Protein AF-A0A8H3EYK4-F1 (afdb_monomer_lite)

Structure (mmCIF, N/CA/C/O backbone):
data_AF-A0A8H3EYK4-F1
#
_entry.id   AF-A0A8H3EYK4-F1
#
loop_
_atom_site.group_PDB
_atom_site.id
_atom_site.type_symbol
_atom_site.label_atom_id
_atom_site.label_alt_id
_atom_site.label_comp_id
_atom_site.label_asym_id
_atom_site.label_entity_id
_atom_site.label_seq_id
_atom_site.pdbx_PDB_ins_code
_atom_site.Cartn_x
_atom_site.Cartn_y
_atom_site.Cartn_z
_atom_site.occupancy
_atom_site.B_iso_or_equiv
_atom_site.auth_seq_id
_atom_site.auth_comp_id
_atom_site.auth_asym_id
_atom_site.auth_atom_id
_atom_site.pdbx_PDB_model_num
ATOM 1 N N . MET A 1 1 ? 27.428 42.844 -18.319 1.00 40.69 1 MET A N 1
ATOM 2 C CA . MET A 1 1 ? 26.774 41.704 -18.998 1.00 40.69 1 MET A CA 1
ATOM 3 C C . MET A 1 1 ? 26.625 40.584 -17.984 1.00 40.69 1 MET A C 1
ATOM 5 O O . MET A 1 1 ? 27.613 39.945 -17.657 1.00 40.69 1 MET A O 1
ATOM 9 N N . ALA A 1 2 ? 25.437 40.435 -17.400 1.00 37.44 2 ALA A N 1
ATOM 10 C CA . ALA A 1 2 ? 25.149 39.375 -16.440 1.00 37.44 2 ALA A CA 1
ATOM 11 C C . ALA A 1 2 ? 24.768 38.103 -17.213 1.00 37.44 2 ALA A C 1
ATOM 13 O O . ALA A 1 2 ? 23.734 38.077 -17.880 1.00 37.44 2 ALA A O 1
ATOM 14 N N . SER A 1 3 ? 25.616 37.074 -17.151 1.00 42.72 3 SER A N 1
ATOM 15 C CA . SER A 1 3 ? 25.258 35.723 -17.587 1.00 42.72 3 SER A CA 1
ATOM 16 C C . SER A 1 3 ? 24.083 35.247 -16.743 1.00 42.72 3 SER A C 1
ATOM 18 O O . SER A 1 3 ? 24.221 35.029 -15.542 1.00 42.72 3 SER A O 1
ATOM 20 N N . SER A 1 4 ? 22.914 35.124 -17.365 1.00 50.38 4 SER A N 1
ATOM 21 C CA . SER A 1 4 ? 21.753 34.499 -16.741 1.00 50.38 4 SER A CA 1
ATOM 22 C C . SER A 1 4 ? 22.033 33.005 -16.632 1.00 50.38 4 SER A C 1
ATOM 24 O O . SER A 1 4 ? 21.940 32.277 -17.619 1.00 50.38 4 SER A O 1
ATOM 26 N N . THR A 1 5 ? 22.418 32.551 -15.441 1.00 49.16 5 THR A N 1
ATOM 27 C CA . THR A 1 5 ? 22.490 31.133 -15.085 1.00 49.16 5 THR A CA 1
ATOM 28 C C . THR A 1 5 ? 21.067 30.588 -15.100 1.00 49.16 5 THR A C 1
ATOM 30 O O . THR A 1 5 ? 20.366 30.601 -14.088 1.00 49.16 5 THR A O 1
ATOM 33 N N . ALA A 1 6 ? 20.602 30.177 -16.279 1.00 52.47 6 ALA A N 1
ATOM 34 C CA . ALA A 1 6 ? 19.368 29.430 -16.422 1.00 52.47 6 ALA A CA 1
ATOM 35 C C . ALA A 1 6 ? 19.502 28.196 -15.528 1.00 52.47 6 ALA A C 1
ATOM 37 O O . ALA A 1 6 ? 20.297 27.297 -15.796 1.00 52.47 6 ALA A O 1
ATOM 38 N N . SER A 1 7 ? 18.781 28.198 -14.412 1.00 52.81 7 SER A N 1
ATOM 39 C CA . SER A 1 7 ? 18.672 27.030 -13.552 1.00 52.81 7 SER A CA 1
ATOM 40 C C . SER A 1 7 ? 17.869 26.016 -14.354 1.00 52.81 7 SER A C 1
ATOM 42 O O . SER A 1 7 ? 16.642 26.073 -14.373 1.00 52.81 7 SER A O 1
ATOM 44 N N . ILE A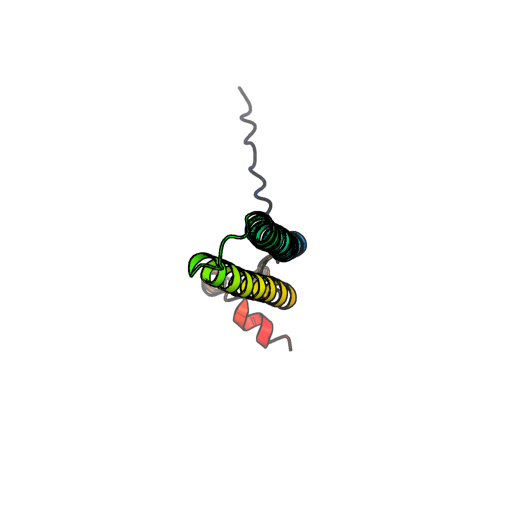 1 8 ? 18.564 25.170 -15.120 1.00 56.22 8 ILE A N 1
ATOM 45 C CA . ILE A 1 8 ? 17.969 24.053 -15.847 1.00 56.22 8 ILE A CA 1
ATOM 46 C C . ILE A 1 8 ? 17.295 23.196 -14.779 1.00 56.22 8 ILE A C 1
ATOM 48 O O . ILE A 1 8 ? 17.965 22.477 -14.036 1.00 56.22 8 ILE A O 1
ATOM 52 N N . PHE A 1 9 ? 15.976 23.334 -14.644 1.00 57.00 9 PHE A N 1
ATOM 53 C CA . PHE A 1 9 ? 15.175 22.488 -13.774 1.00 57.00 9 PHE A CA 1
ATOM 54 C C . PHE A 1 9 ? 15.355 21.049 -14.259 1.00 57.00 9 PHE A C 1
ATOM 56 O O . PHE A 1 9 ? 14.754 20.617 -15.241 1.00 57.00 9 PHE A O 1
ATOM 63 N N . THR A 1 10 ? 16.237 20.312 -13.589 1.00 57.03 10 THR A N 1
ATOM 64 C CA . THR A 1 10 ? 16.368 18.869 -13.758 1.00 57.03 10 THR A CA 1
ATOM 65 C C . THR A 1 10 ? 15.121 18.248 -13.144 1.00 57.03 10 THR A C 1
ATOM 67 O O . THR A 1 10 ? 15.061 17.991 -11.943 1.00 57.03 10 THR A O 1
ATOM 70 N N . PHE A 1 11 ? 14.083 18.064 -13.960 1.00 61.28 11 PHE A N 1
ATOM 71 C CA . PHE A 1 11 ? 12.903 17.306 -13.568 1.00 61.28 11 PHE A CA 1
ATOM 72 C C . PHE A 1 11 ? 13.293 15.831 -13.480 1.00 61.28 11 PHE A C 1
ATOM 74 O O . PHE A 1 11 ? 13.358 15.117 -14.479 1.00 61.28 11 PHE A O 1
ATOM 81 N N . LYS A 1 12 ? 13.616 15.383 -12.264 1.00 65.50 12 LYS A N 1
ATOM 82 C CA . LYS A 1 12 ? 13.845 13.970 -11.976 1.00 65.50 12 LYS A CA 1
ATOM 83 C C . LYS A 1 12 ? 12.488 13.269 -11.949 1.00 65.50 12 LYS A C 1
ATOM 85 O O . LYS A 1 12 ? 11.729 13.430 -10.996 1.00 65.50 12 LYS A O 1
ATOM 90 N N . TYR A 1 13 ? 12.177 12.541 -13.016 1.00 69.94 13 TYR A N 1
ATOM 91 C CA . TYR A 1 13 ? 10.971 11.720 -13.095 1.00 69.94 13 TYR A CA 1
ATOM 92 C C . TYR A 1 13 ? 10.982 10.621 -12.029 1.00 69.94 13 TYR A C 1
ATOM 94 O O . TYR A 1 13 ? 12.045 10.227 -11.538 1.00 69.94 13 TYR A O 1
ATOM 102 N N . VAL A 1 14 ? 9.785 10.157 -11.658 1.00 72.81 14 VAL A N 1
ATOM 103 C CA . VAL A 1 14 ? 9.626 9.108 -10.650 1.00 72.81 14 VAL A CA 1
ATOM 104 C C . VAL A 1 14 ? 10.282 7.826 -11.154 1.00 72.81 14 VAL A C 1
ATOM 106 O O . VAL A 1 14 ? 10.013 7.377 -12.267 1.00 72.81 14 VAL A O 1
ATOM 109 N N . ASP A 1 15 ? 11.172 7.271 -10.340 1.00 79.50 15 ASP A N 1
ATOM 110 C CA . ASP A 1 15 ? 11.833 6.003 -10.635 1.00 79.50 15 ASP A CA 1
ATOM 111 C C . ASP A 1 15 ? 10.986 4.827 -10.129 1.00 79.50 15 ASP A C 1
ATOM 113 O O . ASP A 1 15 ? 10.251 4.955 -9.145 1.00 79.50 15 ASP A O 1
ATOM 117 N N . ALA A 1 16 ? 11.116 3.661 -10.758 1.00 78.50 16 ALA A N 1
ATOM 118 C CA . ALA A 1 16 ? 10.377 2.459 -10.383 1.00 78.50 16 ALA A CA 1
ATOM 119 C C . ALA A 1 16 ? 10.586 2.081 -8.907 1.00 78.50 16 ALA A C 1
ATOM 121 O O . ALA A 1 16 ? 9.634 1.685 -8.228 1.00 78.50 16 ALA A O 1
ATOM 122 N N . ALA A 1 17 ? 11.796 2.277 -8.368 1.00 81.06 17 ALA A N 1
ATOM 123 C CA . ALA A 1 17 ? 12.063 2.037 -6.953 1.00 81.06 17 ALA A CA 1
ATOM 124 C C . ALA A 1 17 ? 11.271 2.995 -6.048 1.00 81.06 17 ALA A C 1
ATOM 126 O O . ALA A 1 17 ? 10.783 2.594 -4.992 1.00 81.06 17 ALA A O 1
ATOM 127 N N . GLN A 1 18 ? 11.092 4.249 -6.473 1.00 82.88 18 GLN A N 1
ATOM 128 C CA . GLN A 1 18 ? 10.302 5.237 -5.735 1.00 82.88 18 GLN A CA 1
ATOM 129 C C . GLN A 1 18 ? 8.808 4.907 -5.783 1.00 82.88 18 GLN A C 1
ATOM 131 O O . GLN A 1 18 ? 8.127 5.023 -4.765 1.00 82.88 18 GLN A O 1
ATOM 136 N N . THR A 1 19 ? 8.303 4.440 -6.928 1.00 82.88 19 THR A N 1
ATOM 137 C CA . THR A 1 19 ? 6.915 3.975 -7.053 1.00 82.88 19 THR A CA 1
ATOM 138 C C . THR A 1 19 ? 6.636 2.807 -6.106 1.00 82.88 19 THR A C 1
ATOM 140 O O . THR A 1 19 ? 5.642 2.838 -5.382 1.00 82.88 19 THR A O 1
ATOM 143 N N . ILE A 1 20 ? 7.536 1.821 -6.035 1.00 84.06 20 ILE A N 1
ATOM 144 C CA . ILE A 1 20 ? 7.406 0.672 -5.123 1.00 84.06 20 ILE A CA 1
ATOM 145 C C . ILE A 1 20 ? 7.523 1.111 -3.654 1.00 84.06 20 ILE A C 1
ATOM 147 O O . ILE A 1 20 ? 6.760 0.646 -2.804 1.00 84.06 20 ILE A O 1
ATOM 151 N N . ALA A 1 21 ? 8.435 2.034 -3.338 1.00 86.19 21 ALA A N 1
ATOM 152 C CA . ALA A 1 21 ? 8.587 2.557 -1.981 1.00 86.19 21 ALA A CA 1
ATOM 153 C C . ALA A 1 21 ? 7.302 3.244 -1.487 1.00 86.19 21 ALA A C 1
ATOM 155 O O . ALA A 1 21 ? 6.850 2.985 -0.375 1.00 86.19 21 ALA A O 1
ATOM 156 N N . ILE A 1 22 ? 6.664 4.066 -2.324 1.00 86.44 22 ILE A N 1
ATOM 157 C CA . ILE A 1 22 ? 5.398 4.729 -1.975 1.00 86.44 22 ILE A CA 1
ATOM 158 C C . ILE A 1 22 ? 4.260 3.706 -1.880 1.00 86.44 22 ILE A C 1
ATOM 160 O O . ILE A 1 22 ? 3.480 3.741 -0.927 1.00 86.44 22 ILE A O 1
ATOM 164 N N . ALA A 1 23 ? 4.195 2.768 -2.831 1.00 86.25 23 ALA A N 1
ATOM 165 C CA . ALA A 1 23 ? 3.168 1.730 -2.878 1.00 86.25 23 ALA A CA 1
ATOM 166 C C . ALA A 1 23 ? 3.186 0.796 -1.660 1.00 86.25 23 ALA A C 1
ATOM 168 O O . ALA A 1 23 ? 2.162 0.202 -1.343 1.00 86.25 23 ALA A O 1
ATOM 169 N N . THR A 1 24 ? 4.324 0.667 -0.973 1.00 88.69 24 THR A N 1
ATOM 170 C CA . THR A 1 24 ? 4.469 -0.162 0.233 1.00 88.69 24 THR A CA 1
ATOM 171 C C . THR A 1 24 ? 4.362 0.655 1.519 1.00 88.69 24 THR A C 1
ATOM 173 O O . THR A 1 24 ? 3.694 0.229 2.461 1.00 88.69 24 THR A O 1
ATOM 176 N N . ALA A 1 25 ? 4.957 1.849 1.563 1.00 91.25 25 ALA A N 1
ATOM 177 C CA . ALA A 1 25 ? 4.958 2.687 2.756 1.00 91.25 25 ALA A CA 1
ATOM 178 C C . ALA A 1 25 ? 3.549 3.157 3.145 1.00 91.25 25 ALA A C 1
ATOM 180 O O . ALA A 1 25 ? 3.195 3.102 4.324 1.00 91.25 25 ALA A O 1
ATOM 181 N N . LEU A 1 26 ? 2.728 3.580 2.172 1.00 89.06 26 LEU A N 1
ATOM 182 C CA . LEU A 1 26 ? 1.377 4.074 2.458 1.00 89.06 26 LEU A CA 1
ATOM 183 C C . LEU A 1 26 ? 0.493 2.995 3.106 1.00 89.06 26 LEU A C 1
ATOM 185 O O . LEU A 1 26 ? -0.040 3.255 4.185 1.00 89.06 26 LEU A O 1
ATOM 189 N N . PRO A 1 27 ? 0.359 1.784 2.525 1.00 90.50 27 PRO A N 1
ATOM 190 C CA . PRO A 1 27 ? -0.443 0.730 3.134 1.00 90.50 27 PRO A CA 1
ATOM 191 C C . PRO A 1 27 ? 0.040 0.341 4.529 1.00 90.50 27 PRO A C 1
ATOM 193 O O . PRO A 1 27 ? -0.792 0.156 5.410 1.00 90.50 27 PRO A O 1
ATOM 196 N N . ILE A 1 28 ? 1.355 0.270 4.771 1.00 91.94 28 ILE A N 1
ATOM 197 C CA . ILE A 1 28 ? 1.900 -0.059 6.100 1.00 91.94 28 ILE A CA 1
ATOM 198 C C . ILE A 1 28 ? 1.448 0.968 7.143 1.00 91.94 28 ILE A C 1
ATOM 200 O O . ILE A 1 28 ? 0.944 0.596 8.206 1.00 91.94 28 ILE A O 1
ATOM 204 N N . VAL A 1 29 ? 1.587 2.259 6.834 1.00 93.44 29 VAL A N 1
ATOM 205 C CA . VAL A 1 29 ? 1.149 3.334 7.734 1.00 93.44 29 VAL A CA 1
ATOM 206 C C . VAL A 1 29 ? -0.361 3.268 7.944 1.00 93.44 29 VAL A C 1
ATOM 208 O O . VAL A 1 29 ? -0.831 3.364 9.077 1.00 93.44 29 VAL A O 1
ATOM 211 N N . SER A 1 30 ? -1.133 3.040 6.885 1.00 90.88 30 SER A N 1
ATOM 212 C CA . SER A 1 30 ? -2.584 2.916 6.989 1.00 90.88 30 SER A CA 1
ATOM 213 C C . SER A 1 30 ? -3.020 1.715 7.830 1.00 90.88 30 SER A C 1
ATOM 215 O O . SER A 1 30 ? -3.935 1.868 8.635 1.00 90.88 30 SER A O 1
ATOM 217 N N . ILE A 1 31 ? -2.349 0.561 7.732 1.00 92.81 31 ILE A N 1
ATOM 218 C CA . ILE A 1 31 ? -2.604 -0.601 8.602 1.00 92.81 31 ILE A CA 1
ATOM 219 C C . ILE A 1 31 ? -2.385 -0.209 10.066 1.00 92.81 31 ILE A C 1
ATOM 221 O O . ILE A 1 31 ? -3.242 -0.483 10.906 1.00 92.81 31 ILE A O 1
ATOM 225 N N . ALA A 1 32 ? -1.276 0.470 10.374 1.00 93.81 32 ALA A N 1
ATOM 226 C CA . ALA A 1 32 ? -0.971 0.907 11.734 1.00 93.81 32 ALA A CA 1
ATOM 227 C C . ALA A 1 32 ? -2.019 1.894 12.278 1.00 93.81 32 ALA A C 1
ATOM 229 O O . ALA A 1 32 ? -2.476 1.749 13.412 1.00 93.81 32 ALA A O 1
ATOM 230 N N . VAL A 1 33 ? -2.447 2.864 11.465 1.00 92.44 33 VAL A N 1
ATOM 231 C CA . VAL A 1 33 ? -3.477 3.847 11.843 1.00 92.44 33 VAL A CA 1
ATOM 232 C C . VAL A 1 33 ? -4.827 3.173 12.087 1.00 92.44 33 VAL A C 1
ATOM 234 O O . VAL A 1 33 ? -5.490 3.471 13.082 1.00 92.44 33 VAL A O 1
ATOM 237 N N . VAL A 1 34 ? -5.231 2.243 11.218 1.00 91.19 34 VAL A N 1
ATOM 238 C CA . VAL A 1 34 ? -6.475 1.484 11.391 1.00 91.19 34 VAL A CA 1
ATOM 239 C C . VAL A 1 34 ? -6.399 0.628 12.654 1.00 91.19 34 VAL A C 1
ATOM 241 O O . VAL A 1 34 ? -7.295 0.713 13.491 1.00 91.19 34 VAL A O 1
ATOM 244 N N . ALA A 1 35 ? -5.308 -0.111 12.868 1.00 89.50 35 ALA A N 1
ATOM 245 C CA . ALA A 1 35 ? -5.110 -0.911 14.077 1.00 89.50 35 ALA A CA 1
ATOM 246 C C . ALA A 1 35 ? -5.169 -0.057 15.355 1.00 89.50 35 ALA A C 1
ATOM 248 O O . ALA A 1 35 ? -5.837 -0.433 16.320 1.00 89.50 35 ALA A O 1
ATOM 249 N N . LEU A 1 36 ? -4.539 1.122 15.348 1.00 90.25 36 LEU A N 1
ATOM 250 C CA . LEU A 1 36 ? -4.595 2.057 16.470 1.00 90.25 36 LEU A CA 1
ATOM 251 C C . LEU A 1 36 ? -6.022 2.558 16.723 1.00 90.25 36 LEU A C 1
ATOM 253 O O . LEU A 1 36 ? -6.424 2.686 17.879 1.00 90.25 36 LEU A O 1
ATOM 257 N N . ARG A 1 37 ? -6.807 2.804 15.668 1.00 87.19 37 ARG A N 1
ATOM 258 C CA . ARG A 1 37 ? -8.214 3.208 15.791 1.00 87.19 37 ARG A CA 1
ATOM 259 C C . ARG A 1 37 ? -9.051 2.118 16.459 1.00 87.19 37 ARG A C 1
ATOM 261 O O . ARG A 1 37 ? -9.780 2.413 17.405 1.00 87.19 37 ARG A O 1
ATOM 268 N N . PHE A 1 38 ? -8.901 0.867 16.022 1.00 86.94 38 PHE A N 1
ATOM 269 C CA . PHE A 1 38 ? -9.576 -0.273 16.649 1.00 86.94 38 PHE A CA 1
ATOM 270 C C . PHE A 1 38 ? -9.135 -0.448 18.106 1.00 86.94 38 PHE A C 1
ATOM 272 O O . PHE A 1 38 ? -9.981 -0.595 18.986 1.00 86.94 38 PHE A O 1
ATOM 279 N N . TYR A 1 39 ? -7.836 -0.333 18.391 1.00 86.50 39 TYR A N 1
ATOM 280 C CA . TYR A 1 39 ? -7.312 -0.395 19.756 1.00 86.50 39 TYR A CA 1
ATOM 281 C C . TYR A 1 39 ? -7.888 0.707 20.657 1.00 86.50 39 TYR A C 1
ATOM 283 O O . TYR A 1 39 ? -8.315 0.435 21.780 1.00 86.50 39 TYR A O 1
ATOM 291 N N . ALA A 1 40 ? -7.949 1.947 20.166 1.00 87.19 40 ALA A N 1
ATOM 292 C CA . ALA A 1 40 ? -8.529 3.065 20.900 1.00 87.19 40 ALA A CA 1
ATOM 293 C C . ALA A 1 40 ? -10.014 2.830 21.210 1.00 87.19 40 ALA A C 1
ATOM 295 O O . ALA A 1 40 ? -10.431 3.062 22.343 1.00 87.19 40 ALA A O 1
ATOM 296 N N . ARG A 1 41 ? -10.795 2.310 20.252 1.00 82.94 41 ARG A N 1
ATOM 297 C CA . ARG A 1 41 ? -1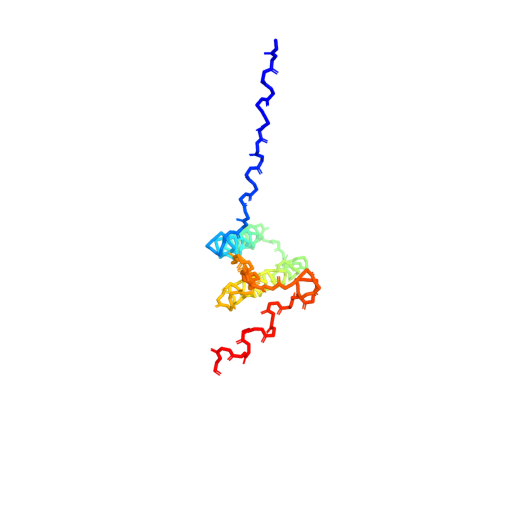2.213 1.987 20.476 1.00 82.94 41 ARG A CA 1
ATOM 298 C C . ARG A 1 41 ? -12.420 0.850 21.470 1.00 82.94 41 ARG A C 1
ATOM 300 O O . ARG A 1 41 ? -13.260 0.989 22.356 1.00 82.94 41 ARG A O 1
ATOM 307 N N . VAL A 1 42 ? -11.621 -0.219 21.388 1.00 84.69 42 VAL A N 1
ATOM 308 C CA . VAL A 1 42 ? -11.638 -1.314 22.376 1.00 84.69 42 VAL A CA 1
ATOM 309 C C . VAL A 1 42 ? -11.331 -0.768 23.769 1.00 84.69 42 VAL A C 1
ATOM 311 O O . VAL A 1 42 ? -12.052 -1.059 24.720 1.00 84.69 42 VAL A O 1
ATOM 314 N N . ARG A 1 43 ? -10.314 0.094 23.893 1.00 87.94 43 ARG A N 1
ATOM 315 C CA . ARG A 1 43 ? -9.947 0.713 25.173 1.00 87.94 43 ARG A CA 1
ATOM 316 C C . ARG A 1 43 ? -11.021 1.665 25.705 1.00 87.94 43 ARG A C 1
ATOM 318 O O . ARG A 1 43 ? -11.209 1.745 26.913 1.00 87.94 43 ARG A O 1
ATOM 325 N N . GLN A 1 44 ? -11.723 2.376 24.825 1.00 88.12 44 GLN A N 1
ATOM 326 C CA . GLN A 1 44 ? -12.831 3.264 25.190 1.00 88.12 44 GLN A CA 1
ATOM 327 C C . GLN A 1 44 ? -14.159 2.514 25.405 1.00 88.12 44 GLN A C 1
ATOM 329 O O . GLN A 1 44 ? -15.141 3.143 25.788 1.00 88.12 44 GLN A O 1
ATOM 334 N N . SER A 1 45 ? -14.203 1.189 25.193 1.00 80.31 45 SER A N 1
ATOM 335 C CA . SER A 1 45 ? -15.420 0.359 25.274 1.00 80.31 45 SER A CA 1
ATOM 336 C C . SER A 1 45 ? -16.579 0.883 24.413 1.00 80.31 45 SER A C 1
ATOM 338 O O . SER A 1 45 ? -17.751 0.701 24.741 1.00 80.31 45 SER A O 1
ATOM 340 N N . VAL A 1 46 ? -16.257 1.548 23.300 1.00 75.88 46 VAL A N 1
ATOM 341 C CA . VAL A 1 46 ? -17.245 2.075 22.353 1.00 75.88 46 VAL A CA 1
ATOM 342 C C . VAL A 1 46 ? -17.532 0.995 21.315 1.00 75.88 46 VAL A C 1
ATOM 344 O O . VAL A 1 46 ? -16.604 0.420 20.746 1.00 75.88 46 VAL A O 1
ATOM 347 N N . GLY A 1 47 ? -18.814 0.718 21.063 1.00 73.44 47 GLY A N 1
ATOM 348 C CA . GLY A 1 47 ? -19.231 -0.244 20.041 1.00 73.44 47 GLY A CA 1
ATOM 349 C C . GLY A 1 47 ? -18.709 0.112 18.643 1.00 73.44 47 GLY A C 1
ATOM 350 O O . GLY A 1 47 ? -18.473 1.283 18.327 1.00 73.44 47 GLY A O 1
ATOM 351 N N . TYR A 1 48 ? -18.537 -0.908 17.801 1.00 78.12 48 TYR A N 1
ATOM 352 C CA . TYR A 1 48 ? -18.108 -0.725 16.415 1.00 78.12 48 TYR A CA 1
ATOM 353 C C . TYR A 1 48 ? -19.204 -0.032 15.608 1.00 78.12 48 TYR A C 1
ATOM 355 O O . TYR A 1 48 ? -20.339 -0.505 15.542 1.00 78.12 48 TYR A O 1
ATOM 363 N N . GLY A 1 49 ? -18.861 1.108 15.014 1.00 81.06 49 GLY A N 1
ATOM 364 C CA . GLY A 1 49 ? -19.773 1.877 14.173 1.00 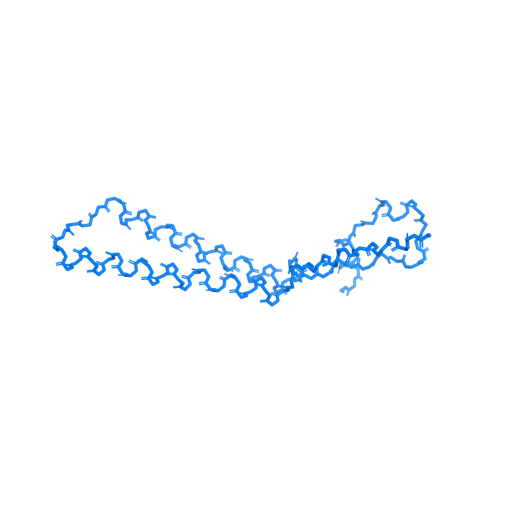81.06 49 GLY A CA 1
ATOM 365 C C . GLY A 1 49 ? -19.636 1.519 12.695 1.00 81.06 49 GLY A C 1
ATOM 366 O O . GLY A 1 49 ? -18.674 0.877 12.277 1.00 81.06 49 GLY A O 1
ATOM 367 N N . ALA A 1 50 ? -20.562 2.013 11.870 1.00 79.88 50 ALA A N 1
ATOM 368 C CA . ALA A 1 50 ? -20.453 1.923 10.407 1.00 79.88 50 ALA A CA 1
ATOM 369 C C . ALA A 1 50 ? -19.154 2.567 9.874 1.00 79.88 50 ALA A C 1
ATOM 371 O O . ALA A 1 50 ? -18.556 2.090 8.914 1.00 79.88 50 ALA A O 1
ATOM 372 N N . ASP A 1 51 ? -18.685 3.612 10.552 1.00 80.81 51 ASP A N 1
ATOM 373 C CA . ASP A 1 51 ? -17.420 4.298 10.285 1.00 80.81 51 ASP A CA 1
ATOM 374 C C . ASP A 1 51 ? -16.186 3.372 10.390 1.00 80.81 51 ASP A C 1
ATOM 376 O O . ASP A 1 51 ? -15.256 3.486 9.593 1.00 80.81 51 ASP A O 1
ATOM 380 N N . ASP A 1 52 ? -16.198 2.381 11.290 1.00 84.00 52 ASP A N 1
ATOM 381 C CA . ASP A 1 52 ? -15.091 1.421 11.420 1.00 84.00 52 ASP A CA 1
ATOM 382 C C . ASP A 1 52 ? -15.079 0.394 10.279 1.00 84.00 52 ASP A C 1
ATOM 384 O O . ASP A 1 52 ? -14.022 -0.070 9.859 1.00 84.00 52 ASP A O 1
ATOM 388 N N . TRP A 1 53 ? -16.243 0.067 9.717 1.00 84.12 53 TRP A N 1
ATOM 389 C CA . TRP A 1 53 ? -16.327 -0.783 8.528 1.00 84.12 53 TRP A CA 1
ATOM 390 C C . TRP A 1 53 ? -15.870 -0.050 7.267 1.00 84.12 53 TRP A C 1
ATOM 392 O O . TRP A 1 53 ? -15.177 -0.637 6.435 1.00 84.12 53 TRP A O 1
ATOM 402 N N . LEU A 1 54 ? -16.195 1.240 7.145 1.00 87.00 54 LEU A N 1
ATOM 403 C CA . LEU A 1 54 ? -15.727 2.072 6.035 1.00 87.00 54 LEU A CA 1
ATOM 404 C C . LEU A 1 54 ? -14.205 2.225 6.047 1.00 87.00 54 LEU A C 1
ATOM 406 O O . LEU A 1 54 ? -13.580 2.136 4.989 1.00 87.00 54 LEU A O 1
ATOM 410 N N . ILE A 1 55 ? -13.593 2.390 7.225 1.00 89.94 55 ILE A N 1
ATOM 411 C CA . ILE A 1 55 ? -12.133 2.493 7.315 1.00 89.94 55 ILE A CA 1
ATOM 412 C C . ILE A 1 55 ? -11.445 1.168 6.964 1.00 89.94 55 ILE A C 1
ATOM 414 O O . ILE A 1 55 ? -10.404 1.174 6.307 1.00 89.94 55 ILE A O 1
ATOM 418 N N . LEU A 1 56 ? -12.049 0.033 7.339 1.00 88.62 56 LEU A N 1
ATOM 419 C CA . LEU A 1 56 ? -11.543 -1.293 6.991 1.00 88.62 56 LEU A CA 1
ATOM 420 C C . LEU A 1 56 ? -11.650 -1.550 5.478 1.00 88.62 56 LEU A C 1
ATOM 422 O O . LEU A 1 56 ? -10.698 -2.020 4.860 1.00 88.62 56 LEU A O 1
ATOM 426 N N . GLY A 1 57 ? -12.781 -1.186 4.866 1.00 90.81 57 GLY A N 1
ATOM 427 C CA . GLY A 1 57 ? -12.977 -1.275 3.417 1.00 90.81 57 GLY A CA 1
ATOM 428 C C . GLY A 1 57 ? -12.005 -0.381 2.643 1.00 90.81 57 GLY A C 1
ATOM 429 O O . GLY A 1 57 ? -11.378 -0.828 1.684 1.00 90.81 57 GLY A O 1
ATOM 430 N N . GLY A 1 58 ? -11.806 0.856 3.106 1.00 90.56 58 GLY A N 1
ATOM 431 C CA . GLY A 1 58 ? -10.820 1.775 2.539 1.00 90.56 58 GLY A CA 1
ATOM 432 C C . GLY A 1 58 ? -9.394 1.225 2.605 1.00 90.56 58 GLY A C 1
ATOM 433 O O . GLY A 1 58 ? -8.651 1.337 1.631 1.00 90.56 58 GLY A O 1
ATOM 434 N N . LEU A 1 59 ? -9.028 0.565 3.709 1.00 91.00 59 LEU A N 1
ATOM 435 C CA . LEU A 1 59 ? -7.730 -0.094 3.850 1.00 91.00 59 LEU A CA 1
ATOM 436 C C . LEU A 1 59 ? -7.537 -1.214 2.818 1.00 91.00 59 LEU A C 1
ATOM 438 O O . LEU A 1 59 ? -6.470 -1.306 2.216 1.00 91.00 59 LEU A O 1
ATOM 442 N N . ILE A 1 60 ? -8.564 -2.032 2.577 1.00 92.44 60 ILE A N 1
ATOM 443 C CA . ILE A 1 60 ? -8.519 -3.099 1.566 1.00 92.44 60 ILE A CA 1
ATOM 444 C C . ILE A 1 60 ? -8.318 -2.504 0.168 1.00 92.44 60 ILE A C 1
ATOM 446 O O . ILE A 1 60 ? -7.440 -2.952 -0.571 1.00 92.44 60 ILE A O 1
ATOM 450 N N . CYS A 1 61 ? -9.074 -1.460 -0.182 1.00 92.31 61 CYS A N 1
ATOM 451 C CA . CYS A 1 61 ? -8.906 -0.759 -1.455 1.00 92.31 61 CYS A CA 1
ATOM 452 C C . CYS A 1 61 ? -7.499 -0.162 -1.600 1.00 92.31 61 CYS A C 1
ATOM 454 O O . CYS A 1 61 ? -6.906 -0.246 -2.674 1.00 92.31 61 CYS A O 1
ATOM 456 N N . LEU A 1 62 ? -6.937 0.394 -0.522 1.00 92.00 62 LEU A N 1
ATOM 457 C CA . LEU A 1 62 ? -5.583 0.944 -0.527 1.00 92.00 62 LEU A CA 1
ATOM 458 C C . LEU A 1 62 ? -4.516 -0.139 -0.734 1.00 92.00 62 LEU A C 1
ATOM 460 O O . LEU A 1 62 ? -3.575 0.072 -1.496 1.00 92.00 62 LEU A O 1
ATOM 464 N N . ILE A 1 63 ? -4.670 -1.305 -0.101 1.00 91.94 63 ILE A N 1
ATOM 465 C CA . ILE A 1 63 ? -3.788 -2.459 -0.325 1.00 91.94 63 ILE A CA 1
ATOM 466 C C . ILE A 1 63 ? -3.876 -2.910 -1.789 1.00 91.94 63 ILE A C 1
ATOM 468 O O . ILE A 1 63 ? -2.845 -3.141 -2.419 1.00 91.94 63 ILE A O 1
ATOM 472 N N . GLY A 1 64 ? -5.088 -2.970 -2.352 1.00 90.81 64 GLY A N 1
ATOM 473 C CA . GLY A 1 64 ? -5.300 -3.278 -3.768 1.00 90.81 64 GLY A CA 1
ATOM 474 C C . GLY A 1 64 ? -4.607 -2.276 -4.695 1.00 90.81 64 GLY A C 1
ATOM 475 O O . GLY A 1 64 ? -3.897 -2.671 -5.615 1.00 90.81 64 GLY A O 1
ATOM 476 N N . MET A 1 65 ? -4.728 -0.980 -4.407 1.00 91.44 65 MET A N 1
ATOM 477 C CA . MET A 1 65 ? -4.048 0.073 -5.162 1.00 91.44 65 MET A CA 1
ATOM 478 C C . MET A 1 65 ? -2.520 -0.045 -5.064 1.00 91.44 65 MET A C 1
ATOM 480 O O . MET A 1 65 ? -1.836 0.069 -6.079 1.00 91.44 65 MET A O 1
ATOM 484 N N . GLY A 1 66 ? -1.981 -0.352 -3.880 1.00 87.94 66 GLY A N 1
ATOM 485 C CA . GLY A 1 66 ? -0.559 -0.655 -3.698 1.00 87.94 66 GLY A CA 1
ATOM 486 C C . GLY A 1 66 ? -0.102 -1.847 -4.546 1.00 87.94 66 GLY A C 1
ATOM 487 O O . GLY A 1 66 ? 0.917 -1.763 -5.230 1.00 87.94 66 GLY A O 1
ATOM 488 N N . ALA A 1 67 ? -0.887 -2.926 -4.584 1.00 88.44 67 ALA A N 1
ATOM 489 C CA . ALA A 1 67 ? -0.596 -4.093 -5.416 1.00 88.44 67 ALA A CA 1
ATOM 490 C C . ALA A 1 67 ? -0.596 -3.755 -6.918 1.00 88.44 67 ALA A C 1
ATOM 492 O O . ALA A 1 67 ? 0.317 -4.164 -7.634 1.00 88.44 67 ALA A O 1
ATOM 493 N N . CYS A 1 68 ? -1.558 -2.956 -7.390 1.00 87.56 68 CYS A N 1
ATOM 494 C CA . CYS A 1 68 ? -1.592 -2.485 -8.777 1.00 87.56 68 CYS A CA 1
ATOM 495 C C . CYS A 1 68 ? -0.362 -1.639 -9.138 1.00 87.56 68 CYS A C 1
ATOM 497 O O . CYS A 1 68 ? 0.170 -1.771 -10.239 1.00 87.56 68 CYS A O 1
ATOM 499 N N . LEU A 1 69 ? 0.115 -0.791 -8.222 1.00 85.38 69 LEU A N 1
ATOM 500 C CA . LEU A 1 69 ? 1.331 0.000 -8.434 1.00 85.38 69 LEU A CA 1
ATOM 501 C C . LEU A 1 69 ? 2.575 -0.893 -8.552 1.00 85.38 69 LEU A C 1
ATOM 503 O O . LEU A 1 69 ? 3.422 -0.647 -9.411 1.00 85.38 69 LEU A O 1
ATOM 507 N N . ILE A 1 70 ? 2.670 -1.943 -7.731 1.00 85.25 70 ILE A N 1
ATOM 508 C CA . ILE A 1 70 ? 3.779 -2.907 -7.773 1.00 85.25 70 ILE A CA 1
ATOM 509 C C . ILE A 1 70 ? 3.743 -3.729 -9.070 1.00 85.25 70 ILE A C 1
ATOM 511 O O . ILE A 1 70 ? 4.774 -3.856 -9.729 1.00 85.25 70 ILE A O 1
ATOM 515 N N . ASP A 1 71 ? 2.578 -4.242 -9.481 1.00 85.69 71 ASP A N 1
ATOM 516 C CA . ASP A 1 71 ? 2.431 -4.977 -10.750 1.0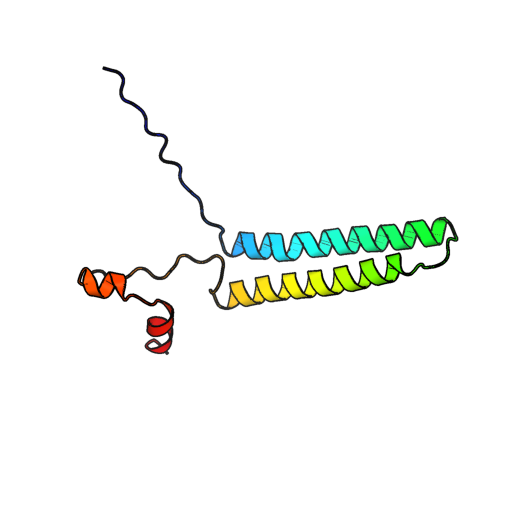0 85.69 71 ASP A CA 1
ATOM 517 C C . ASP A 1 71 ? 2.723 -4.075 -11.964 1.00 85.69 71 ASP A C 1
ATOM 519 O O . ASP A 1 71 ? 3.436 -4.472 -12.888 1.00 85.69 71 ASP A O 1
ATOM 523 N N . GLY A 1 72 ? 2.264 -2.820 -11.937 1.00 80.56 72 GLY A N 1
ATOM 524 C CA . GLY A 1 72 ? 2.561 -1.830 -12.973 1.00 80.56 72 GLY A CA 1
ATOM 525 C C . GLY A 1 72 ? 4.055 -1.512 -13.093 1.00 80.56 72 GLY A C 1
ATOM 526 O O . GLY A 1 72 ? 4.575 -1.402 -14.207 1.00 80.56 72 GLY A O 1
ATOM 527 N N . ALA A 1 73 ? 4.766 -1.430 -11.965 1.00 82.38 73 ALA A N 1
ATOM 528 C CA . ALA A 1 73 ? 6.221 -1.307 -11.955 1.00 82.38 73 ALA A CA 1
ATOM 529 C C . ALA A 1 73 ? 6.894 -2.580 -12.505 1.00 82.38 73 ALA A C 1
ATOM 531 O O . ALA A 1 73 ? 7.761 -2.489 -13.372 1.00 82.38 73 ALA A O 1
ATOM 532 N N . ALA A 1 74 ? 6.453 -3.775 -12.097 1.00 78.44 74 ALA A N 1
ATOM 533 C CA . ALA A 1 74 ? 7.006 -5.044 -12.584 1.00 78.44 74 ALA A CA 1
ATOM 534 C C . ALA A 1 74 ? 6.853 -5.222 -14.107 1.00 78.44 74 ALA A C 1
ATOM 536 O O . ALA A 1 74 ? 7.747 -5.744 -14.775 1.00 78.44 74 ALA A O 1
ATOM 537 N N . ARG A 1 75 ? 5.750 -4.729 -14.681 1.00 80.38 75 ARG A N 1
ATOM 538 C CA . ARG A 1 75 ? 5.490 -4.737 -16.131 1.00 80.38 75 ARG A CA 1
ATOM 539 C C . ARG A 1 75 ? 6.206 -3.624 -16.899 1.00 80.38 75 ARG A C 1
ATOM 541 O O . ARG A 1 75 ? 6.006 -3.512 -18.105 1.00 80.38 75 ARG A O 1
ATOM 548 N N . LYS A 1 76 ? 7.023 -2.803 -16.228 1.00 73.56 76 LYS A N 1
ATOM 549 C CA . LYS A 1 76 ? 7.653 -1.590 -16.778 1.00 73.56 76 LYS A CA 1
ATOM 550 C C . LYS A 1 76 ? 6.654 -0.579 -17.355 1.00 73.56 76 LYS A C 1
ATOM 552 O O . LYS A 1 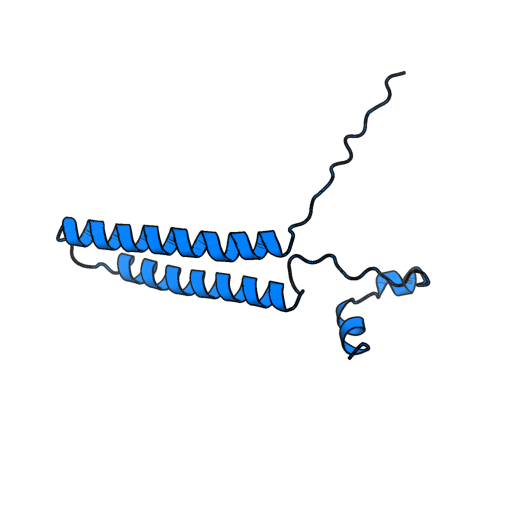76 ? 7.017 0.240 -18.191 1.00 73.56 76 LYS A O 1
ATOM 557 N N . ALA A 1 77 ? 5.400 -0.632 -16.909 1.00 68.06 77 ALA A N 1
ATOM 558 C CA . ALA A 1 77 ? 4.362 0.296 -17.339 1.00 68.06 77 ALA A CA 1
ATOM 559 C C . ALA A 1 77 ? 4.463 1.644 -16.606 1.00 68.06 77 ALA A C 1
ATOM 561 O O . ALA A 1 77 ? 4.008 2.658 -17.126 1.00 68.06 77 ALA A O 1
ATOM 562 N N . MET A 1 78 ? 5.053 1.665 -15.402 1.00 66.94 78 MET A N 1
ATOM 563 C CA . MET A 1 78 ? 5.184 2.865 -14.569 1.00 66.94 78 MET A CA 1
ATOM 564 C C . MET A 1 78 ? 6.568 2.965 -13.919 1.00 66.94 78 MET A C 1
ATOM 566 O O . MET A 1 78 ? 7.137 1.957 -13.509 1.00 66.94 78 MET A O 1
ATOM 570 N N . GLY A 1 79 ? 7.099 4.188 -13.820 1.00 66.69 79 GLY A N 1
ATOM 571 C CA . GLY A 1 79 ? 8.390 4.480 -13.179 1.00 66.69 79 GLY A CA 1
ATOM 572 C C . GLY A 1 79 ? 9.629 4.188 -14.035 1.00 66.69 79 GLY A C 1
ATOM 573 O O . GLY A 1 79 ? 10.749 4.325 -13.551 1.00 66.69 79 GLY A O 1
ATOM 574 N N . TYR A 1 80 ? 9.449 3.799 -15.300 1.00 70.19 80 TYR A N 1
ATOM 575 C CA . TYR A 1 80 ? 10.541 3.608 -16.254 1.00 70.19 80 TYR A CA 1
ATOM 576 C C . TYR A 1 80 ? 10.530 4.700 -17.328 1.00 70.19 80 TYR A C 1
ATOM 578 O O . TYR A 1 80 ? 9.449 5.140 -17.730 1.00 70.19 80 TYR A O 1
ATOM 586 N N . PRO A 1 81 ? 11.707 5.127 -17.822 1.00 67.00 81 PRO A N 1
ATOM 587 C CA . PRO A 1 81 ? 11.787 6.026 -18.964 1.00 67.00 81 PRO A CA 1
ATOM 588 C C . PRO A 1 81 ? 11.081 5.416 -20.174 1.00 67.00 81 PRO A C 1
ATOM 590 O O . PRO A 1 81 ? 11.281 4.237 -20.484 1.00 67.00 81 PRO A O 1
ATOM 593 N N . SER A 1 82 ? 10.281 6.223 -20.870 1.00 68.69 82 SER A N 1
ATOM 594 C CA . SER A 1 82 ? 9.682 5.822 -22.141 1.00 68.69 82 SER A CA 1
ATOM 595 C C . SER A 1 82 ? 10.773 5.347 -23.111 1.00 68.69 82 SER A C 1
ATOM 597 O O . SER A 1 82 ? 11.848 5.958 -23.145 1.00 68.69 82 SER A O 1
ATOM 599 N N . PRO A 1 83 ? 10.528 4.286 -23.905 1.00 68.50 83 PRO A N 1
ATOM 600 C CA . PRO A 1 83 ? 11.478 3.835 -24.913 1.00 68.50 83 PRO A CA 1
ATOM 601 C C . PRO A 1 83 ? 11.876 4.993 -25.827 1.00 68.50 83 PRO A C 1
ATOM 603 O O . PRO A 1 83 ? 11.013 5.749 -26.280 1.00 68.50 83 PRO A O 1
ATOM 606 N N . ALA A 1 84 ? 13.179 5.139 -26.078 1.00 65.81 84 ALA A N 1
ATOM 607 C CA . ALA A 1 84 ? 13.664 6.163 -26.988 1.00 65.81 84 ALA A CA 1
ATOM 608 C C . ALA A 1 84 ? 13.115 5.895 -28.401 1.00 65.81 84 ALA A C 1
ATOM 610 O O . ALA A 1 84 ? 13.092 4.734 -28.829 1.00 65.81 84 ALA A O 1
ATOM 611 N N . PRO A 1 85 ? 12.671 6.936 -29.124 1.00 65.81 85 PRO A N 1
ATOM 612 C CA . PRO A 1 85 ? 12.275 6.776 -30.511 1.00 65.81 85 PRO A CA 1
ATOM 613 C C . PRO A 1 85 ? 13.471 6.313 -31.365 1.00 65.81 85 PRO A C 1
ATOM 615 O O . PRO A 1 85 ? 14.625 6.551 -30.986 1.00 65.81 85 PRO A O 1
ATOM 618 N N . PRO A 1 86 ? 13.223 5.660 -32.514 1.00 69.19 86 PRO A N 1
ATOM 619 C CA . PRO A 1 86 ? 14.288 5.243 -33.419 1.00 69.19 86 PRO A CA 1
ATOM 620 C C . PRO A 1 86 ? 15.123 6.456 -33.845 1.00 69.19 86 PRO A C 1
ATOM 622 O O . PRO A 1 86 ? 14.583 7.482 -34.252 1.00 69.19 86 PRO A O 1
ATOM 625 N N . SER A 1 87 ? 16.448 6.345 -33.771 1.00 68.12 87 SER A N 1
ATOM 626 C CA . SER A 1 87 ? 17.382 7.434 -34.097 1.00 68.12 87 SER A CA 1
ATOM 627 C C . SER A 1 87 ? 17.419 7.800 -35.587 1.00 68.12 87 SER A C 1
ATOM 629 O O . SER A 1 87 ? 17.978 8.830 -35.952 1.00 68.12 87 SER A O 1
ATOM 631 N N . ASN A 1 88 ? 16.821 6.969 -36.437 1.00 69.19 88 ASN A N 1
ATOM 632 C CA . ASN A 1 88 ? 16.696 7.134 -37.882 1.00 69.19 88 ASN A CA 1
ATOM 633 C C . ASN A 1 88 ? 15.265 7.480 -38.338 1.00 69.19 88 ASN A C 1
ATOM 635 O O . ASN A 1 88 ? 15.017 7.460 -39.541 1.00 69.19 88 ASN A O 1
ATOM 639 N N . ALA A 1 89 ? 14.345 7.766 -37.410 1.00 63.72 89 ALA A N 1
ATOM 640 C CA . ALA A 1 89 ? 12.953 8.056 -37.740 1.00 63.72 89 ALA A CA 1
ATOM 641 C C . ALA A 1 89 ? 12.793 9.439 -38.389 1.00 63.72 89 ALA A C 1
ATOM 643 O O . ALA A 1 89 ? 13.377 10.429 -37.931 1.00 63.72 89 ALA A O 1
ATOM 644 N N . THR A 1 90 ? 11.975 9.523 -39.436 1.00 73.75 90 THR A N 1
ATOM 645 C CA . THR A 1 90 ? 11.597 10.807 -40.039 1.00 73.75 90 THR A CA 1
ATOM 646 C C . THR A 1 90 ? 10.649 11.593 -39.110 1.00 73.75 90 THR A C 1
ATOM 648 O O . THR A 1 90 ? 10.036 11.016 -38.207 1.00 73.75 90 THR A O 1
ATOM 651 N N . PRO A 1 91 ? 10.511 12.928 -39.261 1.00 71.81 91 PRO A N 1
ATOM 652 C CA . PRO A 1 91 ? 9.672 13.740 -38.369 1.00 71.81 91 PRO A CA 1
ATOM 653 C C . PRO A 1 91 ? 8.210 13.274 -38.285 1.00 71.81 91 PRO A C 1
ATOM 655 O O . PRO A 1 91 ? 7.574 13.404 -37.243 1.00 71.81 91 PRO A O 1
ATOM 658 N N . ASP A 1 92 ? 7.684 12.712 -39.368 1.00 72.25 92 ASP A N 1
ATOM 659 C CA . ASP A 1 92 ? 6.358 12.106 -39.468 1.00 72.25 92 ASP A CA 1
ATOM 660 C C . ASP A 1 92 ? 6.255 10.748 -38.752 1.00 72.25 92 ASP A C 1
ATOM 662 O O . ASP A 1 92 ? 5.228 10.474 -38.129 1.00 72.25 92 ASP A O 1
ATOM 666 N N . GLU A 1 93 ? 7.320 9.942 -38.736 1.00 67.31 93 GLU A N 1
ATOM 667 C CA . GLU A 1 93 ? 7.389 8.694 -37.961 1.00 67.31 93 GLU A CA 1
ATOM 668 C C . GLU A 1 93 ? 7.488 8.950 -36.449 1.00 67.31 93 GLU A C 1
ATOM 670 O O . GLU A 1 93 ? 6.923 8.198 -35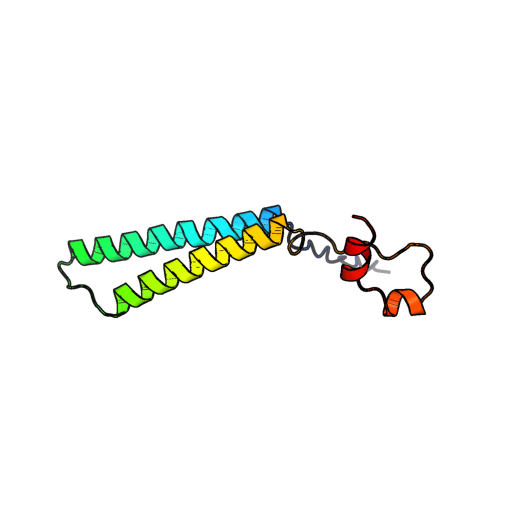.655 1.00 67.31 93 GLU A O 1
ATOM 675 N N . LEU A 1 94 ? 8.135 10.044 -36.029 1.00 68.50 94 LEU A N 1
ATOM 676 C CA . LEU A 1 94 ? 8.166 10.463 -34.621 1.00 68.50 94 LEU A CA 1
ATOM 677 C C . LEU A 1 94 ? 6.782 10.862 -34.098 1.00 68.50 94 LEU A C 1
ATOM 679 O O . LEU A 1 94 ? 6.453 10.569 -32.950 1.00 68.50 94 LEU A O 1
ATOM 683 N N . LEU A 1 95 ? 5.960 11.509 -34.931 1.00 71.88 95 LEU A N 1
ATOM 684 C CA . LEU A 1 95 ? 4.590 11.887 -34.566 1.00 71.88 95 LEU A CA 1
ATOM 685 C C . LEU A 1 95 ? 3.657 10.673 -34.458 1.00 71.88 95 LEU A C 1
ATOM 687 O O . LEU A 1 95 ? 2.664 10.726 -33.735 1.00 71.88 95 LEU A O 1
ATOM 691 N N . GLN A 1 96 ? 3.984 9.586 -35.157 1.00 70.50 96 GLN A N 1
ATOM 692 C CA . GLN A 1 96 ? 3.245 8.323 -35.122 1.00 70.50 96 GLN A CA 1
ATOM 693 C C . GLN A 1 96 ? 3.853 7.299 -34.152 1.00 70.50 96 GLN A C 1
ATOM 695 O O . GLN A 1 96 ? 3.334 6.187 -34.031 1.00 70.50 96 GLN A O 1
ATOM 700 N N . PHE A 1 97 ? 4.936 7.648 -33.448 1.00 66.75 97 PHE A N 1
ATOM 701 C CA . PHE A 1 97 ? 5.624 6.725 -32.556 1.00 66.75 97 PHE A CA 1
ATOM 702 C C . PHE A 1 97 ? 4.717 6.299 -31.397 1.00 66.75 97 PHE A C 1
ATOM 704 O O . PHE A 1 97 ? 4.434 7.062 -30.471 1.00 66.75 97 PHE A O 1
ATOM 711 N N . ASN A 1 98 ? 4.304 5.033 -31.433 1.00 69.19 98 ASN A N 1
ATOM 712 C CA . ASN A 1 98 ? 3.627 4.368 -30.336 1.00 69.19 98 ASN A CA 1
ATOM 713 C C . ASN A 1 98 ? 4.592 3.363 -29.681 1.00 69.19 98 ASN A C 1
ATOM 715 O O . ASN A 1 98 ? 4.869 2.309 -30.260 1.00 69.19 98 ASN A O 1
ATOM 719 N N . PRO A 1 99 ? 5.092 3.621 -28.461 1.00 62.47 99 PRO A N 1
ATOM 720 C CA . PRO A 1 99 ? 6.017 2.704 -27.799 1.00 62.47 99 PRO A CA 1
ATOM 721 C C . PRO A 1 99 ? 5.388 1.332 -27.489 1.00 62.47 99 PRO A C 1
ATOM 723 O O . PRO A 1 99 ? 6.119 0.360 -27.301 1.00 62.47 99 PRO A O 1
ATOM 726 N N . ALA A 1 100 ? 4.052 1.215 -27.468 1.00 57.78 100 ALA A N 1
ATOM 727 C CA . ALA A 1 100 ? 3.357 -0.044 -27.197 1.00 57.78 100 ALA A CA 1
ATOM 728 C C . ALA A 1 100 ? 3.445 -1.056 -28.357 1.00 57.78 100 ALA A C 1
ATOM 730 O O . ALA A 1 100 ? 3.477 -2.260 -28.102 1.00 57.78 100 ALA A O 1
ATOM 731 N N . SER A 1 101 ? 3.526 -0.607 -29.617 1.00 55.50 101 SER A N 1
ATOM 732 C CA . SER A 1 101 ? 3.649 -1.509 -30.776 1.00 55.50 101 SER A CA 1
ATOM 733 C C . SER A 1 101 ? 5.053 -2.097 -30.927 1.00 55.50 101 SER A C 1
ATOM 735 O O . SER A 1 101 ? 5.194 -3.224 -31.391 1.00 55.50 101 SER A O 1
ATOM 737 N N . THR A 1 102 ? 6.095 -1.393 -30.477 1.00 53.47 102 THR A N 1
ATOM 738 C CA . THR A 1 102 ? 7.487 -1.867 -30.575 1.00 53.47 102 THR A CA 1
ATOM 739 C C . THR A 1 102 ? 7.784 -3.018 -29.607 1.00 53.47 102 THR A C 1
ATOM 741 O O . THR A 1 102 ? 8.546 -3.924 -29.935 1.00 53.47 102 THR A O 1
ATOM 744 N N . VAL A 1 103 ? 7.138 -3.048 -28.434 1.00 53.53 103 VAL A N 1
ATOM 745 C CA . VAL A 1 103 ? 7.315 -4.123 -27.434 1.00 53.53 103 VAL A CA 1
ATOM 746 C C . VAL A 1 103 ? 6.758 -5.470 -27.919 1.00 53.53 103 VAL A C 1
ATOM 748 O O . VAL A 1 103 ? 7.250 -6.516 -27.502 1.00 53.53 103 VAL A O 1
ATOM 751 N N . LEU A 1 104 ? 5.767 -5.466 -28.818 1.00 46.91 104 LEU A N 1
ATOM 752 C CA . LEU A 1 104 ? 5.170 -6.687 -29.377 1.00 46.91 104 LEU A CA 1
ATOM 753 C C . LEU A 1 104 ? 5.966 -7.285 -30.547 1.00 46.91 104 LEU A C 1
ATOM 755 O O . LEU A 1 104 ? 5.759 -8.448 -30.870 1.00 46.91 104 LEU A O 1
ATOM 759 N N . ILE A 1 105 ? 6.873 -6.520 -31.160 1.00 47.00 105 ILE A N 1
ATOM 760 C CA . ILE A 1 105 ? 7.721 -6.986 -32.274 1.00 47.00 105 ILE A CA 1
ATOM 761 C C . ILE A 1 105 ? 9.028 -7.619 -31.754 1.00 47.00 105 ILE A C 1
ATOM 763 O O . ILE A 1 105 ? 9.676 -8.382 -32.461 1.00 47.00 105 ILE A O 1
ATOM 767 N N . GLY A 1 106 ? 9.410 -7.336 -30.504 1.00 45.53 106 GLY A N 1
ATOM 768 C CA . GLY A 1 106 ? 10.632 -7.847 -29.870 1.00 45.53 106 GLY A CA 1
ATOM 769 C C . GLY A 1 106 ? 10.466 -9.112 -29.015 1.00 45.53 106 GLY A C 1
ATOM 770 O O . GLY A 1 106 ? 11.327 -9.355 -28.169 1.00 45.53 106 GLY A O 1
ATOM 771 N N . LYS A 1 107 ? 9.373 -9.871 -29.170 1.00 40.16 107 LYS A N 1
ATOM 772 C CA . LYS A 1 107 ? 9.116 -11.135 -28.458 1.00 40.16 107 LYS A CA 1
ATOM 773 C C . LYS A 1 107 ? 9.061 -12.320 -29.408 1.00 40.16 107 LYS A C 1
ATOM 775 O O . LYS A 1 107 ? 8.431 -12.171 -30.474 1.00 40.16 107 LYS A O 1
#

Organism: NCBI:txid116794

Foldseek 3Di:
DDDPPPPPPPPDFAALVNLLVCLPVVLVVLVVVLVVVVVVCVVVVHDDDPVNVVSVVVSVVSNVVSVVSNVCSVVVVPRDDQDDDPPPDDPVVVVVDDSVVVVVVVD

Radius of gyration: 23.1 Å; chains: 1; bounding box: 47×53×65 Å

Sequence (107 aa):
MASSTASIFTFKYVDAAQTIAIATALPIVSIAVVALRFYARVRQSVGYGADDWLILGGLICLIGMGACLIDGAARKAMGYPSPAPPSNATPDELLQFNPASTVLIGK

pLDDT: mean 75.56, std 14.68, range [37.44, 93.81]

Secondary structure (DSSP, 8-state):
------------PPPHHHHHHHHHHHHHHHHHHHHHHHHHHHHHTPPPPHHHHHHHHHHHHHHHHHHHHHHHHHTTSSSSPPPPPPTT--HHHHHT--HHHHHHH--